Protein AF-A0A0K8SLA8-F1 (afdb_monomer)

Mean predicted aligned error: 16.01 Å

Structure (mmCIF, N/CA/C/O backbone):
data_AF-A0A0K8SLA8-F1
#
_entry.id   AF-A0A0K8SLA8-F1
#
loop_
_atom_site.group_PDB
_atom_site.id
_atom_site.type_symbol
_atom_site.label_atom_id
_atom_site.label_alt_id
_atom_site.label_comp_id
_atom_site.label_asym_id
_atom_site.label_entity_id
_atom_site.label_seq_id
_atom_site.pdbx_PDB_ins_code
_atom_site.Cartn_x
_atom_site.Cartn_y
_atom_site.Cartn_z
_atom_site.occupancy
_atom_site.B_iso_or_equiv
_atom_site.auth_seq_id
_atom_site.auth_comp_id
_atom_site.auth_asym_id
_atom_site.auth_atom_id
_atom_site.pdbx_PDB_model_num
ATOM 1 N N . MET A 1 1 ? 13.262 -37.341 78.122 1.00 47.16 1 MET A N 1
ATOM 2 C CA . MET A 1 1 ? 12.743 -37.126 76.753 1.00 47.16 1 MET A CA 1
ATOM 3 C C . MET A 1 1 ? 11.233 -36.919 76.836 1.00 47.16 1 MET A C 1
ATOM 5 O O . MET A 1 1 ? 10.474 -37.864 76.706 1.00 47.16 1 MET A O 1
ATOM 9 N N . PHE A 1 2 ? 10.819 -35.690 77.146 1.00 50.00 2 PHE A N 1
ATOM 10 C CA . PHE A 1 2 ? 9.430 -35.243 77.299 1.00 50.00 2 PHE A CA 1
ATOM 11 C C . PHE A 1 2 ? 9.325 -33.943 76.501 1.00 50.00 2 PHE A C 1
ATOM 13 O O . PHE A 1 2 ? 9.640 -32.904 77.051 1.00 50.00 2 PHE A O 1
ATOM 20 N N . ASN A 1 3 ? 9.042 -34.013 75.197 1.00 52.09 3 ASN A N 1
ATOM 21 C CA . ASN A 1 3 ? 8.789 -32.846 74.328 1.00 52.09 3 ASN A CA 1
ATOM 22 C C . ASN A 1 3 ? 8.173 -33.312 72.993 1.00 52.09 3 ASN A C 1
ATOM 24 O O . ASN A 1 3 ? 8.695 -33.033 71.921 1.00 52.09 3 ASN A O 1
ATOM 28 N N . LYS A 1 4 ? 7.108 -34.125 73.039 1.00 58.44 4 LYS A N 1
ATOM 29 C CA . LYS A 1 4 ? 6.392 -34.561 71.819 1.00 58.44 4 LYS A CA 1
ATOM 30 C C . LYS A 1 4 ? 4.881 -34.720 72.024 1.00 58.44 4 LYS A C 1
ATOM 32 O O . LYS A 1 4 ? 4.253 -35.572 71.412 1.00 58.44 4 LYS A O 1
ATOM 37 N N . GLY A 1 5 ? 4.318 -33.928 72.941 1.00 58.12 5 GLY A N 1
ATOM 38 C CA . GLY A 1 5 ? 2.888 -33.950 73.279 1.00 58.12 5 GLY A CA 1
ATOM 39 C C . GLY A 1 5 ? 2.210 -32.577 73.333 1.00 58.12 5 GLY A C 1
ATOM 40 O O . GLY A 1 5 ? 0.993 -32.529 73.438 1.00 58.12 5 GLY A O 1
ATOM 41 N N . GLN A 1 6 ? 2.956 -31.469 73.242 1.00 54.09 6 GLN A N 1
ATOM 42 C CA . GLN A 1 6 ? 2.378 -30.114 73.268 1.00 54.09 6 GLN A CA 1
ATOM 43 C C . GLN A 1 6 ? 2.115 -29.534 71.866 1.00 54.09 6 GLN A C 1
ATOM 45 O O . GLN A 1 6 ? 1.314 -28.617 71.734 1.00 54.09 6 GLN A O 1
ATOM 50 N N . GLU A 1 7 ? 2.695 -30.107 70.805 1.00 53.81 7 GLU A N 1
ATOM 51 C CA . GLU A 1 7 ? 2.475 -29.635 69.425 1.00 53.81 7 GLU A CA 1
ATOM 52 C C . GLU A 1 7 ? 1.132 -30.089 68.826 1.00 53.81 7 GLU A C 1
ATOM 54 O O . GLU A 1 7 ? 0.598 -29.425 67.944 1.00 53.81 7 GLU A O 1
ATOM 59 N N . ALA A 1 8 ? 0.532 -31.174 69.331 1.00 52.06 8 ALA A N 1
ATOM 60 C CA . ALA A 1 8 ? -0.756 -31.667 68.829 1.00 52.06 8 ALA A CA 1
ATOM 61 C C . ALA A 1 8 ? -1.966 -30.856 69.336 1.00 52.06 8 ALA A C 1
ATOM 63 O O . ALA A 1 8 ? -3.042 -30.934 68.752 1.00 52.06 8 ALA A O 1
ATOM 64 N N . ALA A 1 9 ? -1.802 -30.066 70.404 1.00 52.16 9 ALA A N 1
ATOM 65 C CA . ALA A 1 9 ? -2.880 -29.251 70.966 1.00 52.16 9 ALA A CA 1
ATOM 66 C C . ALA A 1 9 ? -3.019 -27.875 70.286 1.00 52.16 9 ALA A C 1
ATOM 68 O O . ALA A 1 9 ? -4.095 -27.285 70.334 1.00 52.16 9 ALA A O 1
ATOM 69 N N . LEU A 1 10 ? -1.970 -27.378 69.614 1.00 45.84 10 LEU A N 1
ATOM 70 C CA . LEU A 1 10 ? -2.021 -26.100 68.891 1.00 45.84 10 LEU A CA 1
ATOM 71 C C . LEU A 1 10 ? -2.752 -26.187 67.540 1.00 45.84 10 LEU A C 1
ATOM 73 O O . LEU A 1 10 ? -3.141 -25.159 67.001 1.00 45.84 10 LEU A O 1
ATOM 77 N N . PHE A 1 11 ? -2.977 -27.393 67.011 1.00 45.81 11 PHE A N 1
ATOM 78 C CA . PHE A 1 11 ? -3.632 -27.604 65.712 1.00 45.81 11 PHE A CA 1
ATOM 79 C C . PHE A 1 11 ? -5.147 -27.861 65.790 1.00 45.81 11 PHE A C 1
ATOM 81 O O . PHE A 1 11 ? -5.774 -28.102 64.763 1.00 45.81 11 PHE A O 1
ATOM 88 N N . ALA A 1 12 ? -5.754 -27.794 66.980 1.00 51.41 12 ALA A N 1
ATOM 89 C CA . ALA A 1 12 ? -7.198 -27.993 67.159 1.00 51.41 12 ALA A CA 1
ATOM 90 C C . ALA A 1 12 ? -7.980 -26.699 67.465 1.00 51.41 12 ALA A C 1
ATOM 92 O O . ALA A 1 12 ? -9.184 -26.759 67.705 1.00 51.41 12 ALA A O 1
ATOM 93 N N . VAL A 1 13 ? -7.327 -25.532 67.437 1.00 51.94 13 VAL A N 1
ATOM 94 C CA . VAL A 1 13 ? -7.973 -24.221 67.629 1.00 51.94 13 VAL A CA 1
ATOM 95 C C . VAL A 1 13 ? -7.678 -23.319 66.429 1.00 51.94 13 VAL A C 1
ATOM 97 O O . VAL A 1 13 ? -7.043 -22.282 66.552 1.00 51.94 13 VAL A O 1
ATOM 100 N N . ASP A 1 14 ? -8.152 -23.724 65.252 1.00 42.69 14 ASP A N 1
ATOM 101 C CA . ASP A 1 14 ? -8.527 -22.767 64.204 1.00 42.69 14 ASP A CA 1
ATOM 102 C C . ASP A 1 14 ? -9.974 -23.038 63.792 1.00 42.69 14 ASP A C 1
ATOM 104 O O . ASP A 1 14 ? -10.319 -23.512 62.712 1.00 42.69 14 ASP A O 1
ATOM 108 N N . GLN A 1 15 ? -10.844 -22.813 64.772 1.00 50.31 15 GLN A N 1
ATOM 109 C CA . GLN A 1 15 ? -12.252 -22.592 64.547 1.00 50.31 15 GLN A CA 1
ATOM 110 C C . GLN A 1 15 ? -12.419 -21.103 64.223 1.00 50.31 15 GLN A C 1
ATOM 112 O O . GLN A 1 15 ? -12.490 -20.279 65.131 1.00 50.31 15 GLN A O 1
ATOM 117 N N . GLY A 1 16 ? -12.530 -20.772 62.934 1.00 46.62 16 GLY A N 1
ATOM 118 C CA . GLY A 1 16 ? -13.254 -19.576 62.506 1.00 46.62 16 GLY A CA 1
ATOM 119 C C . GLY A 1 16 ? -12.616 -18.738 61.405 1.00 46.62 16 GLY A C 1
ATOM 120 O O . GLY A 1 16 ? -11.998 -17.727 61.695 1.00 46.62 16 GLY A O 1
ATOM 121 N N . THR A 1 17 ? -12.971 -19.016 60.149 1.00 42.06 17 THR A N 1
ATOM 122 C CA . THR A 1 17 ? -13.528 -17.976 59.262 1.00 42.06 17 THR A CA 1
ATOM 123 C C . THR A 1 17 ? -14.490 -18.600 58.246 1.00 42.06 17 THR A C 1
ATOM 125 O O . THR A 1 17 ? -14.107 -19.124 57.212 1.00 42.06 17 THR A O 1
ATOM 128 N N . SER A 1 18 ? -15.774 -18.557 58.612 1.00 45.59 18 SER A N 1
ATOM 129 C CA . SER A 1 18 ? -16.947 -18.428 57.738 1.00 45.59 18 SER A CA 1
ATOM 130 C C . SER A 1 18 ? -16.869 -19.027 56.325 1.00 45.59 18 SER A C 1
ATOM 132 O O . SER A 1 18 ? -16.742 -18.289 55.347 1.00 45.59 18 SER A O 1
ATOM 134 N N . ASP A 1 19 ? -17.140 -20.324 56.205 1.00 42.50 19 ASP A N 1
ATOM 135 C CA . ASP A 1 19 ? -17.796 -20.846 55.004 1.00 42.50 19 ASP A CA 1
ATOM 136 C C . ASP A 1 19 ? -19.295 -20.517 55.138 1.00 42.50 19 ASP A C 1
ATOM 138 O O . ASP A 1 19 ? -20.127 -21.309 55.583 1.00 42.50 19 ASP A O 1
ATOM 142 N N . GLY A 1 20 ? -19.609 -19.234 54.942 1.00 42.09 20 GLY A N 1
ATOM 143 C CA . GLY A 1 20 ? -20.984 -18.759 54.881 1.00 42.09 20 GLY A CA 1
ATOM 144 C C . GLY A 1 20 ? -21.620 -19.217 53.567 1.00 42.09 20 GLY A C 1
ATOM 145 O O . GLY A 1 20 ? -20.913 -19.313 52.563 1.00 42.09 20 GLY A O 1
ATOM 146 N N . PRO A 1 21 ? -22.944 -19.462 53.532 1.00 50.88 21 PRO A N 1
ATOM 147 C CA . PRO A 1 21 ? -23.633 -19.788 52.285 1.00 50.88 21 PRO A CA 1
ATOM 148 C C . PRO A 1 21 ? -23.318 -18.707 51.238 1.00 50.88 21 PRO A C 1
ATOM 150 O O . PRO A 1 21 ? -23.081 -17.556 51.634 1.00 50.88 21 PRO A O 1
ATOM 153 N N . PRO A 1 22 ? -23.311 -19.031 49.927 1.00 52.53 22 PRO A N 1
ATOM 154 C CA . PRO A 1 22 ? -23.037 -18.042 48.890 1.00 52.53 22 PRO A CA 1
ATOM 155 C C . PRO A 1 22 ? -23.930 -16.842 49.178 1.00 52.53 22 PRO A C 1
ATOM 157 O O . PRO A 1 22 ? -25.144 -17.017 49.297 1.00 52.53 22 PRO A O 1
ATOM 160 N N . LYS A 1 23 ? -23.333 -15.660 49.402 1.00 60.59 23 LYS A N 1
ATOM 161 C CA . LYS A 1 23 ? -24.083 -14.420 49.640 1.00 60.59 23 LYS A CA 1
ATOM 162 C C . LYS A 1 23 ? -25.108 -14.332 48.519 1.00 60.59 23 LYS A C 1
ATOM 164 O O . LYS A 1 23 ? -24.739 -14.051 47.383 1.00 60.59 23 LYS A O 1
ATOM 169 N N . ALA A 1 24 ? -26.365 -14.645 48.827 1.00 61.31 24 ALA A N 1
ATOM 170 C CA . ALA A 1 24 ? -27.455 -14.534 47.884 1.00 61.31 24 ALA A CA 1
ATOM 171 C C . ALA A 1 24 ? -27.527 -13.049 47.559 1.00 61.31 24 ALA A C 1
ATOM 173 O O . ALA A 1 24 ? -27.959 -12.258 48.398 1.00 61.31 24 ALA A O 1
ATOM 174 N N . ALA A 1 25 ? -26.962 -12.666 46.413 1.00 63.16 25 ALA A N 1
ATOM 175 C CA . ALA A 1 25 ? -26.913 -11.284 45.988 1.00 63.16 25 ALA A CA 1
ATOM 176 C C . ALA A 1 25 ? -28.343 -10.751 46.057 1.00 63.16 25 ALA A C 1
ATOM 178 O O . ALA A 1 25 ? -29.259 -11.279 45.423 1.00 63.16 25 ALA A O 1
ATOM 179 N N . THR A 1 26 ? -28.559 -9.767 46.924 1.00 82.44 26 THR A N 1
ATOM 180 C CA . THR A 1 26 ? -29.879 -9.189 47.134 1.00 82.44 26 THR A CA 1
ATOM 181 C C . THR A 1 26 ? -30.328 -8.571 45.811 1.00 82.44 26 THR A C 1
ATOM 183 O O . THR A 1 26 ? -29.512 -7.994 45.098 1.00 82.44 26 THR A O 1
ATOM 186 N N . LEU A 1 27 ? -31.611 -8.674 45.453 1.00 89.19 27 LEU A N 1
ATOM 187 C CA . LEU A 1 27 ? -32.142 -8.179 44.170 1.00 89.19 27 LEU A CA 1
ATOM 188 C C . LEU A 1 27 ? -31.638 -6.765 43.775 1.00 89.19 27 LEU A C 1
ATOM 190 O O . LEU A 1 27 ? -31.238 -6.588 42.625 1.00 89.19 27 LEU A O 1
ATOM 194 N N . PRO A 1 28 ? -31.557 -5.773 44.690 1.00 91.81 28 PRO A N 1
ATOM 195 C CA . PRO A 1 28 ? -30.963 -4.467 44.385 1.00 91.81 28 PRO A CA 1
ATOM 196 C C . PRO A 1 28 ? -29.489 -4.522 43.959 1.00 91.81 28 PRO A C 1
ATOM 198 O O . PRO A 1 28 ? -29.049 -3.730 43.130 1.00 91.81 28 PRO A O 1
ATOM 201 N N . GLN A 1 29 ? -28.719 -5.447 44.526 1.00 90.12 29 GLN A N 1
ATOM 202 C CA . GLN A 1 29 ? -27.307 -5.641 44.222 1.00 90.12 29 GLN A CA 1
ATOM 203 C C . GLN A 1 29 ? -27.122 -6.235 42.823 1.00 90.12 29 GLN A C 1
ATOM 205 O O . GLN A 1 29 ? -26.299 -5.724 42.072 1.00 90.12 29 GLN A O 1
ATOM 210 N N . LEU A 1 30 ? -27.956 -7.208 42.438 1.00 92.19 30 LEU A N 1
ATOM 211 C CA . LEU A 1 30 ? -27.982 -7.767 41.079 1.00 92.19 30 LEU A CA 1
ATOM 212 C C . LEU A 1 30 ? -28.391 -6.727 40.027 1.00 92.19 30 LEU A C 1
ATOM 214 O O . LEU A 1 30 ? -27.811 -6.682 38.947 1.00 92.19 30 LEU A O 1
ATOM 218 N N . LEU A 1 31 ? -29.365 -5.865 40.338 1.00 93.50 31 LEU A N 1
ATOM 219 C CA . LEU A 1 31 ? -29.767 -4.773 39.443 1.00 93.50 31 LEU A CA 1
ATOM 220 C C . LEU A 1 31 ? -28.635 -3.762 39.239 1.00 93.50 31 LEU A C 1
ATOM 222 O O . LEU A 1 31 ? -28.361 -3.369 38.107 1.00 93.50 31 LEU A O 1
ATOM 226 N N . LYS A 1 32 ? -27.951 -3.381 40.325 1.00 94.25 32 LYS A N 1
ATOM 227 C CA . LYS A 1 32 ? -26.786 -2.494 40.263 1.00 94.25 32 LYS A CA 1
ATOM 228 C C . LYS A 1 32 ? -25.646 -3.126 39.469 1.00 94.25 32 LYS A C 1
ATOM 230 O O . LYS A 1 32 ? -25.021 -2.455 38.655 1.00 94.25 32 LYS A O 1
ATOM 235 N N . GLU A 1 33 ? -25.371 -4.404 39.703 1.00 94.88 33 GLU A N 1
ATOM 236 C CA . GLU A 1 33 ? -24.335 -5.138 38.984 1.00 94.88 33 GLU A CA 1
ATOM 237 C C . GLU A 1 33 ? -24.643 -5.193 37.488 1.00 94.88 33 GLU A C 1
ATOM 239 O O . GLU A 1 33 ? -23.775 -4.845 36.693 1.00 94.88 33 GLU A O 1
ATOM 244 N N . LEU A 1 34 ? -25.891 -5.490 37.108 1.00 94.69 34 LEU A N 1
ATOM 245 C CA . LEU A 1 34 ? -26.350 -5.492 35.717 1.00 94.69 34 LEU A CA 1
ATOM 246 C C . LEU A 1 34 ? -26.215 -4.114 35.057 1.00 94.69 34 LEU A C 1
ATOM 248 O O . LEU A 1 34 ? -25.809 -4.020 33.898 1.00 94.69 34 LEU A O 1
ATOM 252 N N . GLU A 1 35 ? -26.533 -3.037 35.778 1.00 96.62 35 GLU A N 1
ATOM 253 C CA . GLU A 1 35 ? -26.355 -1.669 35.285 1.00 96.62 35 GLU A CA 1
ATOM 254 C C . GLU A 1 35 ? -24.878 -1.355 35.013 1.00 96.62 35 GLU A C 1
ATOM 256 O O . GLU A 1 35 ? -24.544 -0.838 33.943 1.00 96.62 35 GLU A O 1
ATOM 261 N N .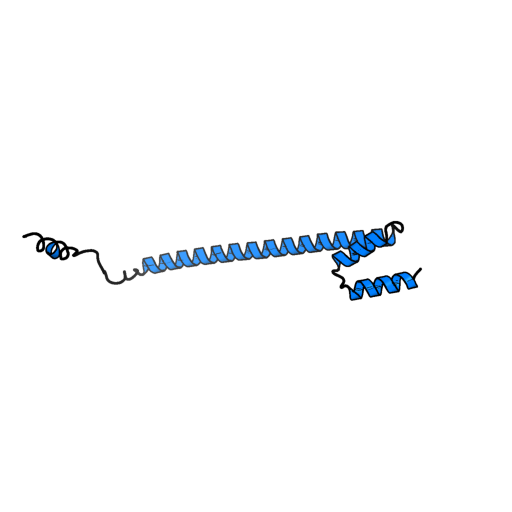 VAL A 1 36 ? -23.987 -1.749 35.927 1.00 96.50 36 VAL A N 1
ATOM 262 C CA . VAL A 1 36 ? -22.535 -1.622 35.747 1.00 96.50 36 VAL A CA 1
ATOM 263 C C . VAL A 1 36 ? -22.064 -2.456 34.558 1.00 96.50 36 VAL A C 1
ATOM 265 O O . VAL A 1 36 ? -21.389 -1.921 33.681 1.00 96.50 36 VAL A O 1
ATOM 268 N N . THR A 1 37 ? -22.484 -3.722 34.452 1.00 96.19 37 THR A N 1
ATOM 269 C CA . THR A 1 37 ? -22.066 -4.589 33.336 1.00 96.19 37 THR A CA 1
ATOM 270 C C . THR A 1 37 ? -22.534 -4.023 31.997 1.00 96.19 37 THR A C 1
ATOM 272 O O . THR A 1 37 ? -21.814 -4.069 31.000 1.00 96.19 37 THR A O 1
ATOM 275 N N . LYS A 1 38 ? -23.744 -3.452 31.952 1.00 96.56 38 LYS A N 1
ATOM 276 C CA . LYS A 1 38 ? -24.276 -2.794 30.756 1.00 96.56 38 LYS A CA 1
ATOM 277 C C . LYS A 1 38 ? -23.452 -1.559 30.385 1.00 96.56 38 LYS A C 1
ATOM 279 O O . LYS A 1 38 ? -23.163 -1.366 29.205 1.00 96.56 38 LYS A O 1
ATOM 284 N N . ALA A 1 39 ? -23.066 -0.741 31.364 1.00 97.06 39 ALA A N 1
ATOM 285 C CA . ALA A 1 39 ? -22.226 0.433 31.137 1.00 97.06 39 ALA A CA 1
ATOM 286 C C . ALA A 1 39 ? -20.827 0.046 30.626 1.00 97.06 39 ALA A C 1
ATOM 288 O O . ALA A 1 39 ? -20.328 0.639 29.667 1.00 97.06 39 ALA A O 1
ATOM 289 N N . GLU A 1 40 ? -20.222 -0.989 31.207 1.00 97.00 40 GLU A N 1
ATOM 290 C CA . GLU A 1 40 ? -18.942 -1.541 30.755 1.00 97.00 40 GLU A CA 1
ATOM 291 C C . GLU A 1 40 ? -19.036 -2.078 29.324 1.00 97.00 40 GLU A C 1
ATOM 293 O O . GLU A 1 40 ? -18.192 -1.757 28.484 1.00 97.00 40 GLU A O 1
ATOM 298 N N . LEU A 1 41 ? -20.101 -2.817 29.003 1.00 96.88 41 LEU A N 1
ATOM 299 C CA . LEU A 1 41 ? -20.338 -3.330 27.656 1.00 96.88 41 LEU A CA 1
ATOM 300 C C . LEU A 1 41 ? -20.437 -2.194 26.624 1.00 96.88 41 LEU A C 1
ATOM 302 O O . LEU A 1 41 ? -19.828 -2.271 25.555 1.00 96.88 41 LEU A O 1
ATOM 306 N N . GLU A 1 42 ? -21.184 -1.130 26.925 1.00 96.88 42 GLU A N 1
ATOM 307 C CA . GLU A 1 42 ? -21.305 0.025 26.027 1.00 96.88 42 GLU A CA 1
ATOM 308 C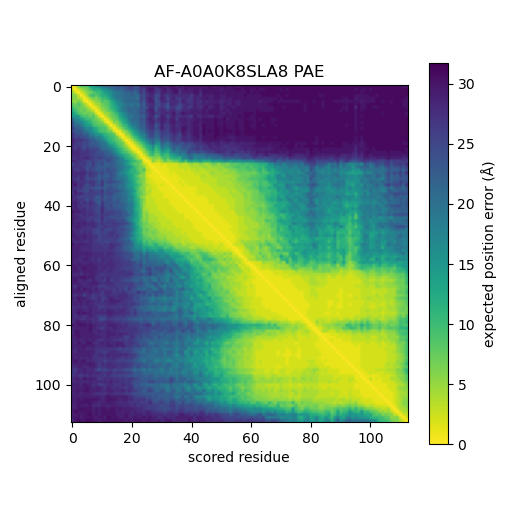 C . GLU A 1 42 ? -19.984 0.794 25.875 1.00 96.88 42 GLU A C 1
ATOM 310 O O . GLU A 1 42 ? -19.654 1.252 24.772 1.00 96.88 42 GLU A O 1
ATOM 315 N N . SER A 1 43 ? -19.180 0.868 26.938 1.00 96.75 43 SER A N 1
ATOM 316 C CA . SER A 1 43 ? -17.822 1.419 26.886 1.00 96.75 43 SER A CA 1
ATOM 317 C C . SER A 1 43 ? -16.928 0.612 25.936 1.00 96.75 43 SER A C 1
ATOM 319 O O . SER A 1 43 ? -16.334 1.172 25.008 1.00 96.75 43 SER A O 1
ATOM 321 N N . VAL A 1 44 ? -16.908 -0.718 26.079 1.00 95.69 44 VAL A N 1
ATOM 322 C CA . VAL A 1 44 ? -16.120 -1.622 25.225 1.00 95.69 44 VAL A CA 1
ATOM 323 C C . VAL A 1 44 ? -16.565 -1.545 23.764 1.00 95.69 44 VAL A C 1
ATOM 325 O O . VAL A 1 44 ? -15.724 -1.394 22.875 1.00 95.69 44 VAL A O 1
ATOM 328 N N . LYS A 1 45 ? -17.876 -1.567 23.488 1.00 96.31 45 LYS A N 1
ATOM 329 C CA . LYS A 1 45 ? -18.410 -1.404 22.122 1.00 96.31 45 LYS A CA 1
ATOM 330 C C . LYS A 1 45 ? -17.974 -0.083 21.493 1.00 96.31 45 LYS A C 1
ATOM 332 O O . LYS A 1 45 ? -17.636 -0.035 20.311 1.00 96.31 45 LYS A O 1
ATOM 337 N N . THR A 1 46 ? -17.982 0.996 22.271 1.00 95.44 46 THR A N 1
ATOM 338 C CA . THR A 1 46 ? -17.585 2.324 21.792 1.00 95.44 46 THR A CA 1
ATOM 339 C C . THR A 1 46 ? -16.091 2.393 21.495 1.00 95.44 46 THR A C 1
ATOM 341 O O . THR A 1 46 ? -15.711 2.917 20.448 1.00 95.44 46 THR A O 1
ATOM 344 N N . MET A 1 47 ? -15.247 1.812 22.351 1.00 93.81 47 MET A N 1
ATOM 345 C CA . MET A 1 47 ? -13.813 1.684 22.076 1.00 93.81 47 MET A CA 1
ATOM 346 C C . MET A 1 47 ? -13.547 0.867 20.809 1.00 93.81 47 MET A C 1
ATOM 348 O O . MET A 1 47 ? -12.760 1.290 19.963 1.00 93.81 47 MET A O 1
ATOM 352 N N . TYR A 1 48 ? -14.243 -0.259 20.636 1.00 95.12 48 TYR A N 1
ATOM 353 C CA . TYR A 1 48 ? -14.090 -1.103 19.453 1.00 95.12 48 TYR A CA 1
ATOM 354 C C . TYR A 1 48 ? -14.487 -0.374 18.162 1.00 95.12 48 TYR A C 1
ATOM 356 O O . TYR A 1 48 ? -13.730 -0.403 17.193 1.00 95.12 48 TYR A O 1
ATOM 364 N N . ARG A 1 49 ? -15.619 0.350 18.154 1.00 93.88 49 ARG A N 1
ATOM 365 C CA . ARG A 1 49 ? -16.032 1.178 17.003 1.00 93.88 49 ARG A CA 1
ATOM 366 C C . ARG A 1 49 ? -14.963 2.198 16.614 1.00 93.88 49 ARG A C 1
ATOM 368 O O . ARG A 1 49 ? -14.570 2.238 15.453 1.00 93.88 49 ARG A O 1
ATOM 375 N N . ARG A 1 50 ? -14.426 2.947 17.584 1.00 89.31 50 ARG A N 1
ATOM 376 C CA . ARG A 1 50 ? -13.349 3.924 17.334 1.00 89.31 50 ARG A CA 1
ATOM 377 C C . ARG A 1 50 ? -12.086 3.273 16.771 1.00 89.31 50 ARG A C 1
ATOM 379 O O . ARG A 1 50 ? -11.429 3.850 15.912 1.00 89.31 50 ARG A O 1
ATOM 386 N N . LEU A 1 51 ? -11.738 2.077 17.248 1.00 90.06 51 LEU A N 1
ATOM 387 C CA . LEU A 1 51 ? -10.588 1.327 16.742 1.00 90.06 51 LEU A CA 1
ATOM 388 C C . LEU A 1 51 ? -10.805 0.835 15.302 1.00 90.06 51 LEU A C 1
ATOM 390 O O . LEU A 1 51 ? -9.860 0.802 14.517 1.00 90.06 51 LEU A O 1
ATOM 394 N N . LEU A 1 52 ? -12.033 0.467 14.934 1.00 89.50 52 LEU A N 1
ATOM 395 C CA . LEU A 1 52 ? -12.373 0.126 13.550 1.00 89.50 52 LEU A CA 1
ATOM 396 C C . LEU A 1 52 ? -12.309 1.351 12.636 1.00 89.50 52 LEU A C 1
ATOM 398 O O . LEU A 1 52 ? -11.723 1.276 11.559 1.00 89.50 52 LEU A O 1
ATOM 402 N N . GLU A 1 53 ? -12.873 2.475 13.074 1.00 85.62 53 GLU A N 1
ATOM 403 C CA . GLU A 1 53 ? -12.852 3.734 12.326 1.00 85.62 53 GLU A CA 1
ATOM 40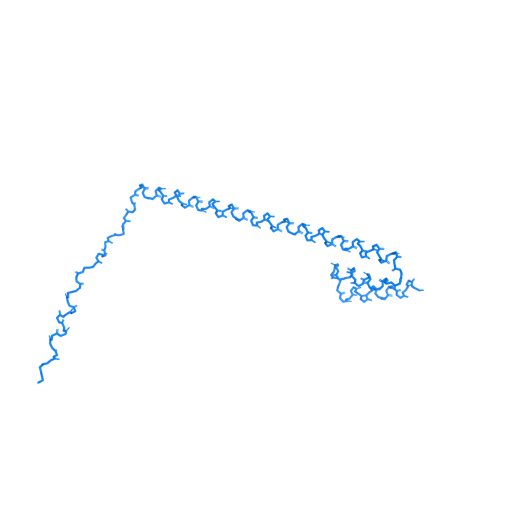4 C C . GLU A 1 53 ? -11.420 4.225 12.092 1.00 85.62 53 GLU A C 1
ATOM 406 O O . GLU A 1 53 ? -11.078 4.566 10.964 1.00 85.62 53 GLU A O 1
ATOM 411 N N . SER A 1 54 ? -10.553 4.179 13.110 1.00 82.69 54 SER A N 1
ATOM 412 C CA . SER A 1 54 ? -9.149 4.586 12.968 1.00 82.69 54 SER A CA 1
ATOM 413 C C . SER A 1 54 ? -8.346 3.669 12.043 1.00 82.69 54 SER A C 1
ATOM 415 O O . SER A 1 54 ? -7.486 4.136 11.298 1.00 82.69 54 SER A O 1
ATOM 417 N N . LYS A 1 55 ? -8.632 2.360 12.043 1.00 78.25 55 LYS A N 1
ATOM 418 C CA . LYS A 1 55 ? -8.038 1.427 11.077 1.00 78.25 55 LYS A CA 1
ATOM 419 C C . LYS A 1 55 ? -8.502 1.718 9.654 1.00 78.25 55 LYS A C 1
ATOM 421 O O . LYS A 1 55 ? -7.678 1.676 8.745 1.00 78.25 55 LYS A O 1
ATOM 426 N N . LYS A 1 56 ? -9.789 2.025 9.466 1.00 80.06 56 LYS A N 1
ATOM 427 C CA . LYS A 1 56 ? -10.353 2.360 8.155 1.00 80.06 56 LYS A CA 1
ATOM 428 C C . LYS A 1 56 ? -9.725 3.635 7.594 1.00 80.06 56 LYS A C 1
ATOM 430 O O . LYS A 1 56 ? -9.210 3.602 6.480 1.00 80.06 56 LYS A O 1
ATOM 435 N N . THR A 1 57 ? -9.693 4.714 8.375 1.00 71.44 57 THR A N 1
ATOM 436 C CA . THR A 1 57 ? -9.090 5.982 7.936 1.00 71.44 57 THR A CA 1
ATOM 437 C C . THR A 1 57 ? -7.605 5.826 7.640 1.00 71.44 57 THR A C 1
ATOM 439 O O . THR A 1 57 ? -7.138 6.350 6.635 1.00 71.44 57 THR A O 1
ATOM 442 N N . LYS A 1 58 ? -6.874 5.043 8.444 1.00 76.38 58 LYS A N 1
ATOM 443 C CA . LYS A 1 58 ? -5.472 4.721 8.165 1.00 76.38 58 LYS A CA 1
ATOM 444 C C . LYS A 1 58 ? -5.311 3.946 6.855 1.00 76.38 58 LYS A C 1
ATOM 446 O O . LYS A 1 58 ? -4.484 4.326 6.042 1.00 76.38 58 LYS A O 1
ATOM 451 N N . SER A 1 59 ? -6.129 2.919 6.607 1.00 78.00 59 SER A N 1
ATOM 452 C CA . SER A 1 59 ? -6.062 2.161 5.349 1.00 78.00 59 SER A CA 1
ATOM 453 C C . SER A 1 59 ? -6.423 2.998 4.116 1.00 78.00 59 SER A C 1
ATOM 455 O O . SER A 1 59 ? -5.814 2.823 3.066 1.00 78.00 59 SER A O 1
ATOM 457 N N . GLU A 1 60 ? -7.378 3.927 4.240 1.00 76.06 60 GLU A N 1
ATOM 458 C CA . GLU A 1 60 ? -7.743 4.859 3.165 1.00 76.06 60 GLU A CA 1
ATOM 459 C C . GLU A 1 60 ? -6.616 5.867 2.900 1.00 76.06 60 GLU A C 1
ATOM 461 O O . GLU A 1 60 ? -6.277 6.118 1.745 1.00 76.06 60 GLU A O 1
ATOM 466 N N . GLN A 1 61 ? -5.982 6.391 3.954 1.00 78.56 61 GLN A N 1
ATOM 467 C CA . GLN A 1 61 ? -4.805 7.255 3.835 1.00 78.56 61 GLN A CA 1
ATOM 468 C C . GLN A 1 61 ? -3.614 6.520 3.205 1.00 78.56 61 GLN A C 1
ATOM 470 O O . GLN A 1 61 ? -2.979 7.056 2.300 1.00 78.56 61 GLN A O 1
ATOM 475 N N . ASP A 1 62 ? -3.337 5.287 3.633 1.00 83.81 62 ASP A N 1
ATOM 476 C CA . ASP A 1 62 ? -2.249 4.463 3.098 1.00 83.81 62 ASP A CA 1
ATOM 477 C C . ASP A 1 62 ? -2.473 4.149 1.603 1.00 83.81 62 ASP A C 1
ATOM 479 O O . ASP A 1 62 ? -1.531 4.180 0.803 1.00 83.81 62 ASP A O 1
ATOM 483 N N . ALA A 1 63 ? -3.725 3.903 1.198 1.00 89.44 63 ALA A N 1
ATOM 484 C CA . ALA A 1 63 ? -4.095 3.686 -0.199 1.00 89.44 63 ALA A CA 1
ATOM 485 C C . ALA A 1 63 ? -3.940 4.956 -1.052 1.00 89.44 63 ALA A C 1
ATOM 487 O O . ALA A 1 63 ? -3.363 4.890 -2.137 1.00 89.44 63 ALA A O 1
ATOM 488 N N . GLU A 1 64 ? -4.392 6.113 -0.558 1.00 90.25 64 GLU A N 1
ATOM 489 C CA . GLU A 1 64 ? -4.239 7.403 -1.246 1.00 90.25 64 GLU A CA 1
ATOM 490 C C . GLU A 1 64 ? -2.759 7.754 -1.452 1.00 90.25 64 GLU A C 1
ATOM 492 O O . GLU A 1 64 ? -2.338 8.106 -2.554 1.00 90.25 64 GLU A O 1
ATOM 497 N N . VAL A 1 65 ? -1.934 7.575 -0.419 1.00 90.19 65 VAL A N 1
ATOM 498 C CA . VAL A 1 65 ? -0.484 7.795 -0.502 1.00 90.19 65 VAL A CA 1
ATOM 499 C C . VAL A 1 65 ? 0.153 6.851 -1.527 1.00 90.19 65 VAL A C 1
ATOM 501 O O . VAL A 1 65 ? 0.948 7.280 -2.366 1.00 90.19 65 VAL A O 1
ATOM 504 N N . THR A 1 66 ? -0.234 5.574 -1.519 1.00 94.00 66 THR A N 1
ATOM 505 C CA . THR A 1 66 ? 0.251 4.578 -2.486 1.00 94.00 66 THR A CA 1
ATOM 506 C C . THR A 1 66 ? -0.142 4.941 -3.923 1.00 94.00 66 THR A C 1
ATOM 508 O O . THR A 1 66 ? 0.687 4.845 -4.831 1.00 94.00 66 THR A O 1
ATOM 511 N N . LEU A 1 67 ? -1.368 5.427 -4.146 1.00 94.56 67 LEU A N 1
ATOM 512 C CA . LEU A 1 67 ? -1.823 5.914 -5.452 1.00 94.56 67 LEU A CA 1
ATOM 513 C C . LEU A 1 67 ? -1.045 7.151 -5.912 1.00 94.56 67 LEU A C 1
ATOM 515 O O . LEU A 1 67 ? -0.706 7.252 -7.092 1.00 94.56 67 LEU A O 1
ATOM 519 N N . GLN A 1 68 ? -0.711 8.071 -5.005 1.00 94.94 68 GLN A N 1
ATOM 520 C CA . GLN A 1 68 ? 0.120 9.235 -5.326 1.00 94.94 68 GLN A CA 1
ATOM 521 C C . GLN A 1 68 ? 1.541 8.832 -5.734 1.00 94.94 68 GLN A C 1
ATOM 523 O O . GLN A 1 68 ? 2.076 9.367 -6.714 1.00 94.94 68 GLN A O 1
ATOM 528 N N . PHE A 1 69 ? 2.136 7.853 -5.046 1.00 94.06 69 PHE A N 1
ATOM 529 C CA . PHE A 1 69 ? 3.419 7.281 -5.453 1.00 94.06 69 PHE A CA 1
ATOM 530 C C . PHE A 1 69 ? 3.330 6.608 -6.819 1.00 94.06 69 PHE A C 1
ATOM 532 O O . PHE A 1 69 ? 4.183 6.859 -7.670 1.00 94.06 69 PHE A O 1
ATOM 539 N N . LEU A 1 70 ? 2.281 5.821 -7.067 1.00 97.25 70 LEU A N 1
ATOM 540 C CA . LEU A 1 70 ? 2.078 5.164 -8.355 1.00 97.25 70 LEU A CA 1
ATOM 541 C C . LEU A 1 70 ? 1.912 6.184 -9.487 1.00 97.25 70 LEU A C 1
ATOM 543 O O . LEU A 1 70 ? 2.567 6.070 -10.521 1.00 97.25 70 LEU A O 1
ATOM 547 N N . LYS A 1 71 ? 1.093 7.222 -9.279 1.00 96.56 71 LYS A N 1
ATOM 548 C CA . LYS A 1 71 ? 0.900 8.322 -10.234 1.00 96.56 71 LYS A CA 1
ATOM 549 C C . LYS A 1 71 ? 2.225 9.006 -10.564 1.00 96.56 71 LYS A C 1
ATOM 551 O O . LYS A 1 71 ? 2.505 9.257 -11.733 1.00 96.56 71 LYS A O 1
ATOM 556 N N . SER A 1 72 ? 3.037 9.283 -9.546 1.00 95.44 72 SER A N 1
ATOM 557 C CA . SER A 1 72 ? 4.347 9.919 -9.714 1.00 95.44 72 SER A CA 1
ATOM 558 C C . SER A 1 72 ? 5.317 9.007 -10.463 1.00 95.44 72 SER A C 1
ATOM 560 O O . SER A 1 72 ? 5.971 9.447 -11.404 1.00 95.44 72 SER A O 1
ATOM 562 N N . ALA A 1 73 ? 5.368 7.723 -10.101 1.00 95.81 73 ALA A N 1
ATOM 563 C CA . ALA A 1 73 ? 6.218 6.740 -10.760 1.00 95.81 73 ALA A CA 1
ATOM 564 C C . ALA A 1 73 ? 5.856 6.587 -12.246 1.00 95.81 73 ALA A C 1
ATOM 566 O O . ALA A 1 73 ? 6.749 6.586 -13.085 1.00 95.81 73 ALA A O 1
ATOM 567 N N . VAL A 1 74 ? 4.563 6.553 -12.587 1.00 94.81 74 VAL A N 1
ATOM 568 C CA . VAL A 1 74 ? 4.094 6.522 -13.984 1.00 94.81 74 VAL A CA 1
ATOM 569 C C . VAL A 1 74 ? 4.419 7.824 -14.715 1.00 94.81 74 VAL A C 1
ATOM 571 O O . VAL A 1 74 ? 4.911 7.784 -15.840 1.00 94.81 74 VAL A O 1
ATOM 574 N N . TYR A 1 75 ? 4.178 8.980 -14.092 1.00 95.88 75 TYR A N 1
ATOM 575 C CA . TYR A 1 75 ? 4.495 10.275 -14.692 1.00 95.88 75 TYR A CA 1
ATOM 576 C C . TYR A 1 75 ? 5.977 10.370 -15.068 1.00 95.88 75 TYR A C 1
ATOM 578 O O . TYR A 1 75 ? 6.297 10.679 -16.215 1.00 95.88 75 TYR A O 1
ATOM 586 N N . TYR A 1 76 ? 6.881 10.055 -14.138 1.00 95.00 76 TYR A N 1
ATOM 587 C CA . TYR A 1 76 ? 8.316 10.105 -14.407 1.00 95.00 76 TYR A CA 1
ATOM 588 C C . TYR A 1 76 ? 8.790 8.968 -15.311 1.00 95.00 76 TYR A C 1
ATOM 590 O O . TYR A 1 76 ? 9.650 9.198 -16.145 1.00 95.00 76 TYR A O 1
ATOM 598 N N . PHE A 1 77 ? 8.173 7.787 -15.267 1.00 93.19 77 PHE A N 1
ATOM 599 C CA . PHE A 1 77 ? 8.452 6.736 -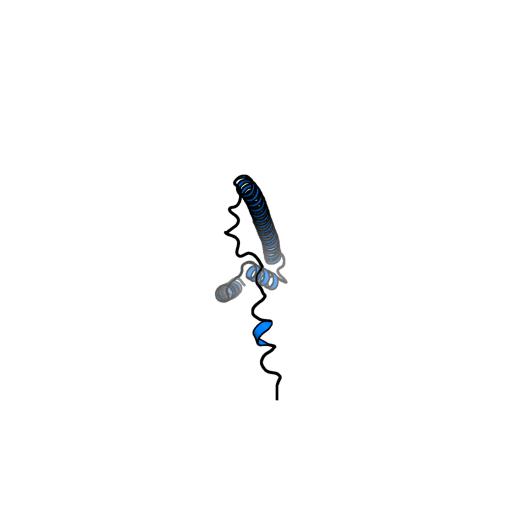16.250 1.00 93.19 77 PHE A CA 1
ATOM 60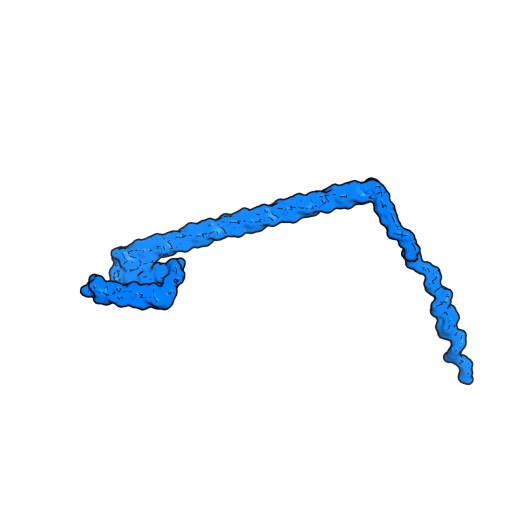0 C C . PHE A 1 77 ? 8.211 7.202 -17.697 1.00 93.19 77 PHE A C 1
ATOM 602 O O . PHE A 1 77 ? 8.963 6.845 -18.601 1.00 93.19 77 PHE A O 1
ATOM 609 N N . LEU A 1 78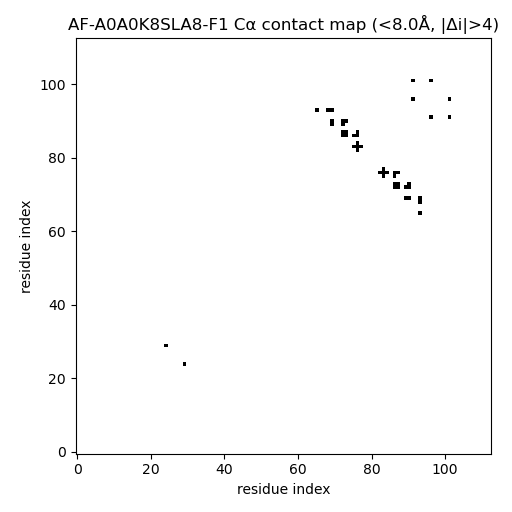 ? 7.168 8.007 -17.921 1.00 91.56 78 LEU A N 1
ATOM 610 C CA . LEU A 1 78 ? 6.816 8.518 -19.248 1.00 91.56 78 LEU A CA 1
ATOM 611 C C . LEU A 1 78 ? 7.594 9.782 -19.64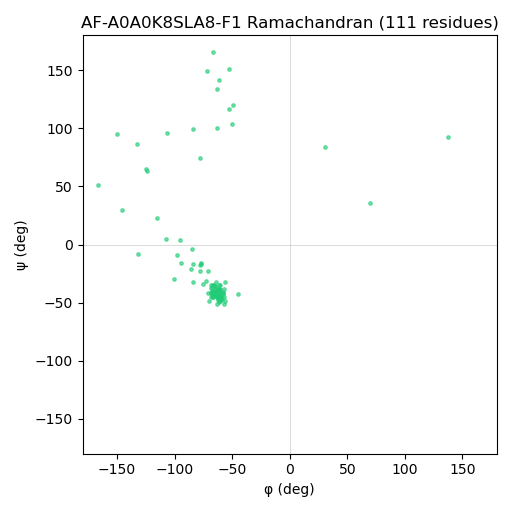2 1.00 91.56 78 LEU A C 1
ATOM 613 O O . LEU A 1 78 ? 7.838 9.995 -20.831 1.00 91.56 78 LEU A O 1
ATOM 617 N N . THR A 1 79 ? 7.943 10.630 -18.671 1.00 92.38 79 THR A N 1
ATOM 618 C CA . THR A 1 79 ? 8.536 11.957 -18.920 1.00 92.38 79 THR A CA 1
ATOM 619 C C . THR A 1 79 ? 10.053 12.003 -18.747 1.00 92.38 79 THR A C 1
ATOM 621 O O . THR A 1 79 ? 10.707 12.766 -19.455 1.00 92.38 79 THR A O 1
ATOM 624 N N . ASP A 1 80 ? 10.623 11.170 -17.876 1.00 91.62 80 ASP A N 1
ATOM 625 C CA . ASP A 1 80 ? 12.060 11.059 -17.627 1.00 91.62 80 ASP A CA 1
ATOM 626 C C . ASP A 1 80 ? 12.611 9.765 -18.245 1.00 91.62 80 ASP A C 1
ATOM 628 O O . ASP A 1 80 ? 12.564 8.674 -17.670 1.00 91.62 80 ASP A O 1
ATOM 632 N N . ARG A 1 81 ? 13.148 9.896 -19.463 1.00 82.81 81 ARG A N 1
ATOM 633 C CA . ARG A 1 81 ? 13.740 8.771 -20.197 1.00 82.81 81 ARG A CA 1
ATOM 634 C C . ARG A 1 81 ? 15.134 8.382 -19.707 1.00 82.81 81 ARG A C 1
ATOM 636 O O . ARG A 1 81 ? 15.564 7.276 -20.034 1.00 82.81 81 ARG A O 1
ATOM 643 N N . GLU A 1 82 ? 15.823 9.231 -18.945 1.00 87.31 82 GLU A N 1
ATOM 644 C CA . GLU A 1 82 ? 17.161 8.909 -18.431 1.00 87.31 82 GLU A CA 1
ATOM 645 C C . GLU A 1 82 ? 17.079 7.912 -17.274 1.00 87.31 82 GLU A C 1
ATOM 647 O O . GLU A 1 82 ? 17.915 7.015 -17.168 1.00 87.31 82 GLU A O 1
ATOM 652 N N . ASN A 1 83 ? 16.016 8.001 -16.469 1.00 87.81 83 ASN A N 1
ATOM 653 C CA . ASN A 1 83 ? 15.792 7.130 -15.317 1.00 87.81 83 ASN A CA 1
ATOM 654 C C . ASN A 1 83 ? 14.550 6.223 -15.443 1.00 87.81 83 ASN A C 1
ATOM 656 O O . ASN A 1 83 ? 14.004 5.732 -14.450 1.00 87.81 83 ASN A O 1
ATOM 660 N N . ALA A 1 84 ? 14.096 5.949 -16.668 1.00 86.88 84 ALA A N 1
ATOM 661 C CA . ALA A 1 84 ? 12.905 5.131 -16.913 1.00 86.88 84 ALA A CA 1
ATOM 662 C C . ALA A 1 84 ? 12.993 3.727 -16.278 1.00 86.88 84 ALA A C 1
ATOM 664 O O . ALA A 1 84 ? 11.989 3.189 -15.815 1.00 86.88 84 ALA A O 1
ATOM 665 N N . THR A 1 85 ? 14.185 3.132 -16.188 1.00 89.62 85 THR A N 1
ATOM 666 C CA . THR A 1 85 ? 14.393 1.835 -15.516 1.00 89.62 85 THR A CA 1
ATOM 667 C C . THR A 1 85 ? 14.145 1.911 -14.008 1.00 89.62 85 THR A C 1
ATOM 669 O O . THR A 1 85 ? 13.503 1.018 -13.454 1.00 89.62 85 THR A O 1
ATOM 672 N N . GLY A 1 86 ? 14.585 2.986 -13.346 1.00 91.81 86 GLY A N 1
ATOM 673 C CA . GLY A 1 86 ? 14.326 3.225 -11.925 1.00 91.81 86 GLY A CA 1
ATOM 674 C C . GLY A 1 86 ? 12.839 3.445 -11.639 1.00 91.81 86 GLY A C 1
ATOM 675 O O . GLY A 1 86 ? 12.291 2.876 -10.693 1.00 91.81 86 GLY A O 1
ATOM 676 N N . HIS A 1 87 ? 12.153 4.198 -12.500 1.00 93.31 87 HIS A N 1
ATOM 677 C CA . HIS A 1 87 ? 10.710 4.410 -12.380 1.00 93.31 87 HIS A CA 1
ATOM 678 C C . HIS A 1 87 ? 9.900 3.139 -12.664 1.00 93.31 87 HIS A C 1
ATOM 680 O O . HIS A 1 87 ? 8.943 2.858 -11.944 1.00 93.31 87 HIS A O 1
ATOM 686 N N . LEU A 1 88 ? 10.318 2.314 -13.630 1.00 92.75 88 LEU A N 1
ATOM 687 C CA . LEU A 1 88 ? 9.711 1.004 -13.873 1.00 92.75 88 LEU A CA 1
ATOM 688 C C . LEU A 1 88 ? 9.853 0.081 -12.658 1.00 92.75 88 LEU A C 1
ATOM 690 O O . LEU A 1 88 ? 8.877 -0.546 -12.250 1.00 92.75 88 LEU A O 1
ATOM 6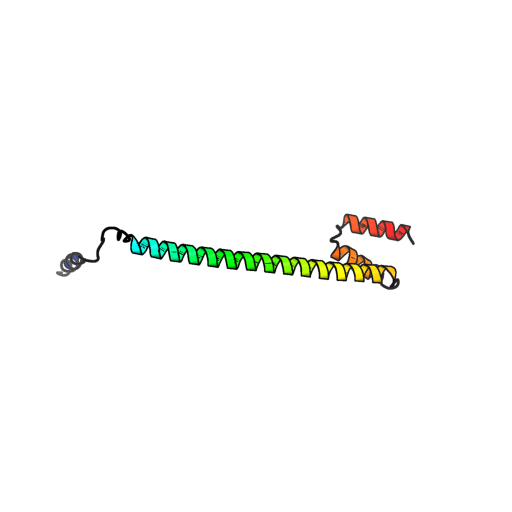94 N N . ALA A 1 89 ? 11.036 0.036 -12.041 1.00 93.06 89 ALA A N 1
ATOM 695 C CA . ALA A 1 89 ? 11.260 -0.745 -10.827 1.00 93.06 89 ALA A CA 1
ATOM 696 C C . ALA A 1 89 ? 10.367 -0.271 -9.665 1.00 93.06 89 ALA A C 1
ATOM 698 O O . ALA A 1 89 ? 9.817 -1.094 -8.930 1.00 93.06 89 ALA A O 1
ATOM 699 N N . ALA A 1 90 ? 10.160 1.044 -9.528 1.00 94.31 90 ALA A N 1
ATOM 700 C CA . ALA A 1 90 ? 9.233 1.602 -8.545 1.00 94.31 90 ALA A CA 1
ATOM 701 C C . ALA A 1 90 ? 7.779 1.170 -8.813 1.00 94.31 90 ALA A C 1
ATOM 703 O O . ALA A 1 90 ? 7.100 0.733 -7.886 1.00 94.31 90 ALA A O 1
ATOM 704 N N . ILE A 1 91 ? 7.321 1.212 -10.071 1.00 94.62 91 ILE A N 1
ATOM 705 C CA . ILE A 1 91 ? 5.982 0.740 -10.468 1.00 94.62 91 ILE A CA 1
ATOM 706 C C . ILE A 1 91 ? 5.810 -0.746 -10.127 1.00 94.62 91 ILE A C 1
ATOM 708 O O . ILE A 1 91 ? 4.824 -1.125 -9.497 1.00 94.62 91 ILE A O 1
ATOM 712 N N . GLN A 1 92 ? 6.787 -1.582 -10.489 1.00 94.12 92 GLN A N 1
ATOM 713 C CA . GLN A 1 92 ? 6.766 -3.019 -10.200 1.00 94.12 92 GLN A CA 1
ATOM 714 C C . GLN A 1 92 ? 6.749 -3.314 -8.693 1.00 94.12 92 GLN A C 1
ATOM 716 O O . GLN A 1 92 ? 6.130 -4.287 -8.268 1.00 94.12 92 GLN A O 1
ATOM 721 N N . SER A 1 93 ? 7.432 -2.493 -7.889 1.00 94.81 93 SER A N 1
ATOM 722 C CA . SER A 1 93 ? 7.451 -2.610 -6.428 1.00 94.81 93 SER A CA 1
ATOM 723 C C . SER A 1 93 ? 6.105 -2.226 -5.808 1.00 94.81 93 SER A C 1
ATOM 725 O O . SER A 1 93 ? 5.550 -2.994 -5.028 1.00 94.81 93 SER A O 1
ATOM 727 N N . ILE A 1 94 ? 5.541 -1.081 -6.209 1.00 94.06 94 ILE A N 1
ATOM 728 C CA . ILE A 1 94 ? 4.259 -0.572 -5.695 1.00 94.06 94 ILE A CA 1
ATOM 729 C C . ILE A 1 94 ? 3.104 -1.521 -6.036 1.00 94.06 94 ILE A C 1
ATOM 731 O O . ILE A 1 94 ? 2.239 -1.766 -5.200 1.00 94.06 94 ILE A O 1
ATOM 735 N N . LEU A 1 95 ? 3.092 -2.066 -7.255 1.00 94.31 95 LEU A N 1
ATOM 736 C CA . LEU A 1 95 ? 2.044 -2.979 -7.715 1.00 94.31 95 LEU A CA 1
ATOM 737 C C . LEU A 1 95 ? 2.284 -4.445 -7.323 1.00 94.31 95 LEU A C 1
ATOM 739 O O . LEU A 1 95 ? 1.432 -5.287 -7.592 1.00 94.31 95 LEU A O 1
ATOM 743 N N . GLY A 1 96 ? 3.422 -4.762 -6.698 1.00 93.94 96 GLY A N 1
ATOM 744 C CA . GLY A 1 96 ? 3.707 -6.104 -6.189 1.00 93.94 96 GLY A CA 1
ATOM 745 C C . GLY A 1 96 ? 3.938 -7.161 -7.270 1.00 93.94 96 GLY A C 1
ATOM 746 O O . GLY A 1 96 ? 3.545 -8.310 -7.085 1.00 93.94 96 GLY A O 1
ATOM 747 N N . PHE A 1 97 ? 4.573 -6.798 -8.389 1.00 95.88 97 PHE A N 1
ATOM 748 C CA . PHE A 1 97 ? 4.794 -7.733 -9.495 1.00 95.88 97 PHE A CA 1
ATOM 749 C C . PHE A 1 97 ? 5.683 -8.904 -9.062 1.00 95.88 97 PHE A C 1
ATOM 751 O O . PHE A 1 97 ? 6.751 -8.727 -8.456 1.00 95.88 97 PHE A O 1
ATOM 758 N N . SER A 1 98 ? 5.251 -10.101 -9.434 1.00 95.19 98 SER A N 1
ATOM 759 C CA . SER A 1 98 ? 5.978 -11.354 -9.275 1.00 95.19 98 SER A CA 1
ATOM 760 C C . SER A 1 98 ? 7.237 -11.399 -10.150 1.00 95.19 98 SER A C 1
ATOM 762 O O . SER A 1 98 ? 7.432 -10.589 -11.060 1.00 95.19 98 SER A O 1
ATOM 764 N N . GLY A 1 99 ? 8.127 -12.354 -9.865 1.00 93.88 99 GLY A N 1
ATOM 765 C CA . GLY A 1 99 ? 9.346 -12.552 -10.657 1.00 93.88 99 GLY A CA 1
ATOM 766 C C . GLY A 1 99 ? 9.046 -12.826 -12.133 1.00 93.88 99 GLY A C 1
ATOM 767 O O . GLY A 1 99 ? 9.663 -12.216 -13.003 1.00 93.88 99 GLY A O 1
ATOM 768 N N . ASP A 1 100 ? 8.041 -13.659 -12.405 1.00 95.50 100 ASP A N 1
ATOM 769 C CA . ASP A 1 100 ? 7.639 -14.022 -13.766 1.00 95.50 100 ASP A CA 1
ATOM 770 C C . ASP A 1 100 ? 7.097 -12.816 -14.545 1.00 95.50 100 ASP A C 1
ATOM 772 O O . ASP A 1 100 ? 7.476 -12.599 -15.699 1.00 95.50 100 ASP A O 1
ATOM 776 N N . GLU A 1 101 ? 6.268 -11.983 -13.905 1.00 94.44 101 GLU A N 1
ATOM 777 C CA . GLU A 1 101 ? 5.749 -10.743 -14.498 1.00 94.44 101 GLU A CA 1
ATOM 778 C C . GLU A 1 101 ? 6.880 -9.761 -14.817 1.00 94.44 101 GLU A C 1
ATOM 780 O O . GLU A 1 101 ? 6.925 -9.200 -15.914 1.00 94.44 101 GLU A O 1
ATOM 785 N N . LYS A 1 102 ? 7.842 -9.595 -13.900 1.00 93.25 102 LYS A N 1
ATOM 786 C CA . LYS A 1 102 ? 9.027 -8.753 -14.126 1.00 93.25 102 LYS A CA 1
ATOM 787 C C . LYS A 1 102 ? 9.837 -9.241 -15.326 1.00 93.25 102 LYS A C 1
ATOM 789 O O . LYS A 1 102 ? 10.164 -8.438 -16.198 1.00 93.25 102 LYS A O 1
ATOM 794 N N . SER A 1 103 ? 10.097 -10.546 -15.416 1.00 90.81 103 SER A N 1
ATOM 795 C CA . SER A 1 103 ? 10.814 -11.142 -16.548 1.00 90.81 103 SER A CA 1
ATOM 796 C C . SER A 1 103 ? 10.053 -11.021 -17.871 1.00 90.81 103 SER A C 1
ATOM 798 O O . SER A 1 103 ? 10.672 -10.835 -18.919 1.00 90.81 103 SER A O 1
ATOM 800 N N . ALA A 1 104 ? 8.721 -11.113 -17.864 1.00 90.81 104 ALA A N 1
ATOM 801 C CA . ALA A 1 104 ? 7.907 -10.898 -19.060 1.00 90.81 104 ALA A CA 1
ATOM 802 C C . ALA A 1 104 ? 7.991 -9.442 -19.557 1.00 90.81 104 ALA A C 1
ATOM 804 O O . ALA A 1 104 ? 8.144 -9.204 -20.755 1.00 90.81 104 ALA A O 1
ATOM 805 N N . ILE A 1 105 ? 7.955 -8.473 -18.639 1.00 88.62 105 ILE A N 1
ATOM 806 C CA . ILE A 1 105 ? 8.065 -7.038 -18.948 1.00 88.62 105 ILE A CA 1
ATOM 807 C C . ILE A 1 105 ? 9.455 -6.675 -19.463 1.00 88.62 105 ILE A C 1
ATOM 809 O O . ILE A 1 105 ? 9.580 -5.881 -20.395 1.00 88.62 105 ILE A O 1
ATOM 813 N N . GLU A 1 106 ? 10.497 -7.259 -18.878 1.00 86.62 106 GLU A N 1
ATOM 814 C CA . GLU A 1 106 ? 11.872 -7.074 -19.332 1.00 86.62 106 GLU A CA 1
ATOM 815 C C . GLU A 1 106 ? 12.031 -7.563 -20.779 1.00 86.62 106 GLU A C 1
ATOM 817 O O . GLU A 1 106 ? 12.477 -6.806 -21.642 1.00 86.62 106 GLU A O 1
ATOM 822 N N . LYS A 1 107 ? 11.540 -8.772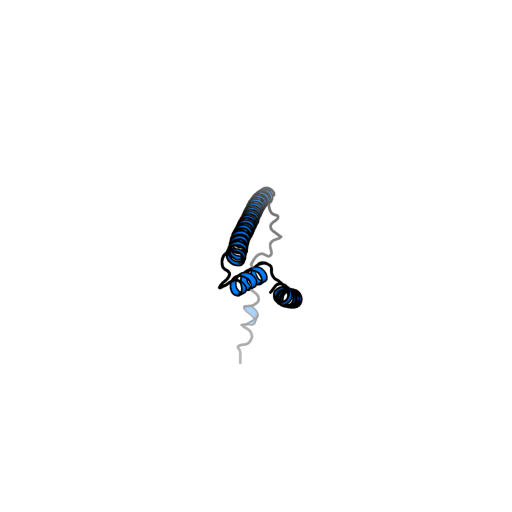 -21.090 1.00 86.56 107 LYS A N 1
ATOM 823 C CA . LYS A 1 107 ? 11.508 -9.310 -22.464 1.00 86.56 107 LYS A CA 1
ATOM 824 C C . LYS A 1 107 ? 10.726 -8.412 -23.429 1.00 86.56 107 LYS A C 1
ATOM 826 O O . LYS A 1 107 ? 11.177 -8.188 -24.549 1.00 86.56 107 LYS A O 1
ATOM 831 N N . ALA A 1 108 ? 9.582 -7.876 -23.002 1.00 83.94 108 ALA A N 1
ATOM 832 C CA . ALA A 1 108 ? 8.784 -6.956 -23.812 1.00 83.94 108 ALA A CA 1
ATOM 833 C C . ALA A 1 108 ? 9.494 -5.609 -24.045 1.00 83.94 108 ALA A C 1
ATOM 835 O O . ALA A 1 108 ? 9.443 -5.075 -25.151 1.00 83.94 108 ALA A O 1
ATOM 836 N N . SER A 1 109 ? 10.220 -5.092 -23.048 1.00 75.19 109 SER A N 1
ATOM 837 C CA . SER A 1 109 ? 11.005 -3.854 -23.166 1.00 75.19 109 SER A CA 1
ATOM 838 C C . SER A 1 109 ? 12.142 -3.965 -24.184 1.00 75.19 109 SER A C 1
ATOM 840 O O . SER A 1 109 ? 12.441 -2.983 -24.861 1.00 75.19 109 SER A O 1
ATOM 842 N N . TYR A 1 110 ? 12.743 -5.149 -24.344 1.00 61.50 110 TYR A N 1
ATOM 843 C CA . TYR A 1 110 ? 13.716 -5.412 -25.413 1.00 61.50 110 TYR A CA 1
ATOM 844 C C . TYR A 1 110 ? 13.086 -5.486 -26.808 1.00 61.50 110 TYR A C 1
ATOM 846 O O . TYR A 1 110 ? 13.782 -5.266 -27.788 1.00 61.50 110 TYR A O 1
ATOM 854 N N . SER A 1 111 ? 11.786 -5.780 -26.909 1.00 56.38 111 SER A N 1
ATOM 855 C CA . SER A 1 111 ? 11.062 -5.816 -28.186 1.00 56.38 111 SER A CA 1
ATOM 856 C C . SER A 1 111 ? 10.566 -4.439 -28.642 1.00 56.38 111 SER A C 1
ATOM 858 O O . SER A 1 111 ? 10.152 -4.305 -29.792 1.00 56.38 111 SER A O 1
ATOM 860 N N . TRP A 1 112 ? 10.519 -3.449 -27.747 1.00 55.91 112 TRP A N 1
ATOM 861 C CA . TRP A 1 112 ? 10.036 -2.089 -28.031 1.00 55.91 112 TRP A CA 1
ATOM 862 C C . TRP A 1 112 ? 11.167 -1.085 -28.312 1.00 55.91 112 TRP A C 1
ATOM 864 O O . TRP A 1 112 ? 10.880 0.047 -28.705 1.00 55.91 112 TRP A O 1
ATOM 874 N N . LYS A 1 113 ? 12.427 -1.476 -28.089 1.00 47.25 113 LYS A N 1
ATOM 875 C CA . LYS A 1 113 ? 13.629 -0.721 -28.472 1.00 47.25 113 LYS A CA 1
ATOM 876 C C . LYS A 1 113 ? 14.160 -1.208 -29.812 1.00 47.25 113 LYS A C 1
ATOM 878 O O . LYS A 1 113 ? 14.652 -0.339 -30.560 1.00 47.25 113 LYS A O 1
#

Foldseek 3Di:
DPDDPPVVVVVPPPPDDDPDPDPPQPPVNVVVVVVVVVVVVVVVVVVVVVVVVVVVVVVVVVVVVLVVQLVVLVVCLVVPPPCVVVSVVSNCVSVVPDPVRVVVVVVVVVVVD

InterPro domains:
  IPR000237 GRIP domain [PF01465] (65-105)
  IPR000237 GRIP domain [PS50913] (60-108)

Secondary structure (DSSP, 8-state):
---SSSTTTTTS----S--PPP----HHHHHHHHHHHHHHHHHHHHHHHHHHHHHHHHHHHHHHHHHHHHHHHHHHHHH-SSSHHHHHHHHHHHTT--HHHHHHHHHHHHH--

Organism: Lygus hesperus (NCBI:txid30085)

Radius of gyration: 36.83 Å; Cα contacts (8 Å, |Δi|>4): 24; chains: 1; bounding box: 49×49×106 Å

pLDDT: mean 80.89, std 18.26, range [42.06, 97.25]

Sequence (113 aa):
MFNKGQEAALFAVDQGTSDGPPKAATLPQLLKELEVTKAELESVKTMYRRLLESKKTKSEQDAEVTLQFLKSAVYYFLTDRENATGHLAAIQSILGFSGDEKSAIEKASYSWK

Solvent-accessible surface area (backbone atoms only — not comparable to full-atom values): 6766 Å² total; per-residue (Å²): 143,86,90,87,72,71,73,71,64,69,75,74,72,80,86,81,82,80,92,63,74,80,78,74,70,50,69,71,55,50,52,51,49,50,53,49,52,50,51,52,49,53,50,52,55,52,52,50,51,53,54,52,52,53,50,50,54,48,53,53,51,54,47,53,52,51,50,51,52,48,51,49,26,52,51,42,36,75,71,34,77,91,50,27,68,61,24,47,52,49,43,40,58,77,72,62,58,50,72,67,57,49,53,51,51,53,57,50,56,66,74,76,108